Protein AF-W1YSU8-F1 (afdb_monomer_lite)

Secondary structure (DSSP, 8-state):
-HHHHHHHHHHHTT--GGGTHHHHHHHHH--HHHHHHHHHHHHHTTTTT-HHHHHHHHHHHHHHHHHHHHHHHTT-

Sequence (76 aa):
NSSWDLFTAWQQAGAPAKDNWAFLALSLFGDESTARYLTTQILAWPQ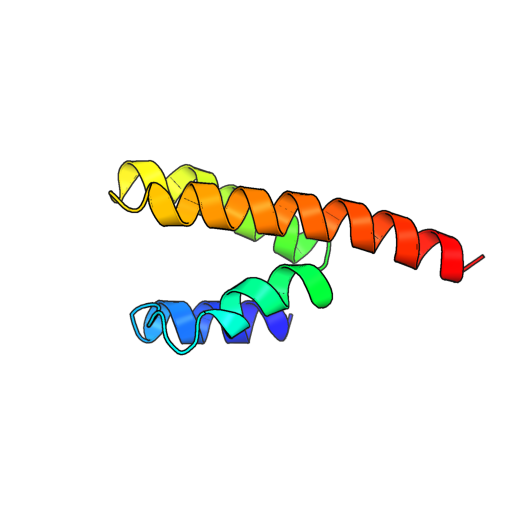EGKSARAVSGLNILTQMNNDMALIRLHHI

Radius of gyration: 12.62 Å; chains: 1; bounding box: 34×22×33 Å

Structure (mmCIF, N/CA/C/O backbone):
data_AF-W1YSU8-F1
#
_entry.id   AF-W1YSU8-F1
#
loop_
_atom_site.group_PDB
_atom_site.id
_atom_site.type_symbol
_atom_site.label_atom_id
_atom_site.label_alt_id
_atom_site.label_comp_id
_atom_site.label_asym_id
_atom_site.label_entity_id
_atom_site.label_seq_id
_atom_site.pdbx_PDB_ins_code
_atom_site.Cartn_x
_atom_site.Cartn_y
_atom_site.Cartn_z
_atom_site.occupancy
_atom_site.B_iso_or_equiv
_atom_site.auth_seq_id
_atom_site.auth_comp_id
_atom_site.auth_asym_id
_atom_site.auth_atom_id
_atom_site.pdbx_PDB_model_num
ATOM 1 N N . ASN A 1 1 ? -3.490 2.267 -14.927 1.00 65.62 1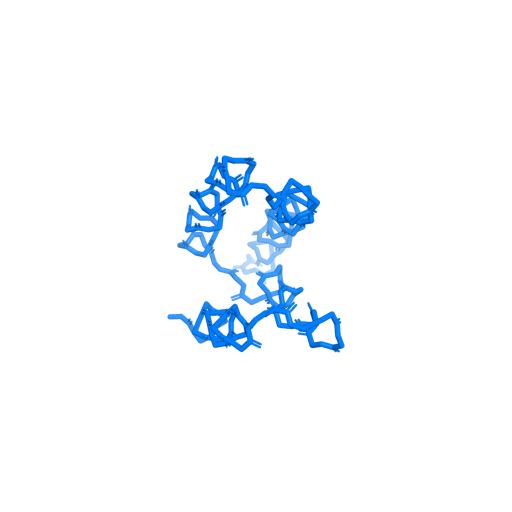 ASN A N 1
ATOM 2 C CA . ASN A 1 1 ? -2.696 1.039 -14.713 1.00 65.62 1 ASN A CA 1
ATOM 3 C C . ASN A 1 1 ? -3.609 0.096 -13.949 1.00 65.62 1 ASN A C 1
ATOM 5 O O . ASN A 1 1 ? -4.066 0.478 -12.880 1.00 65.62 1 ASN A O 1
ATOM 9 N N . SER A 1 2 ? -3.926 -1.075 -14.504 1.00 78.75 2 SER A N 1
ATOM 10 C CA . SER A 1 2 ? -4.983 -1.959 -13.993 1.00 78.75 2 SER A CA 1
ATOM 11 C C . SER A 1 2 ? -4.770 -2.420 -12.541 1.00 78.75 2 SER A C 1
ATOM 13 O O . SER A 1 2 ? -5.743 -2.675 -11.834 1.00 78.75 2 SER A O 1
ATOM 15 N N . SER A 1 3 ? -3.520 -2.494 -12.067 1.00 85.25 3 SER A N 1
ATOM 16 C CA . SER A 1 3 ? -3.196 -2.832 -10.670 1.00 85.25 3 SER A CA 1
ATOM 17 C C . SER A 1 3 ? -3.571 -1.711 -9.690 1.00 85.25 3 SER A C 1
ATOM 19 O O . SER A 1 3 ? -4.095 -1.976 -8.607 1.00 85.25 3 SER A O 1
ATOM 21 N N . TRP A 1 4 ? -3.388 -0.451 -10.092 1.00 89.19 4 TRP A N 1
ATOM 22 C CA . TRP A 1 4 ? -3.792 0.717 -9.309 1.00 89.19 4 TRP A CA 1
ATOM 23 C C . TRP A 1 4 ? -5.313 0.870 -9.231 1.00 89.19 4 TRP A C 1
ATOM 25 O O . TRP A 1 4 ? -5.849 1.222 -8.178 1.00 89.19 4 TRP A O 1
ATOM 35 N N . ASP A 1 5 ? -6.017 0.569 -10.323 1.00 90.94 5 ASP A N 1
ATOM 36 C CA . ASP A 1 5 ? -7.481 0.627 -10.366 1.00 90.94 5 ASP A CA 1
ATOM 37 C C . ASP A 1 5 ? -8.095 -0.422 -9.422 1.00 90.94 5 ASP A C 1
ATOM 39 O O . ASP A 1 5 ? -9.003 -0.113 -8.647 1.00 90.94 5 ASP A O 1
ATOM 43 N N . LEU A 1 6 ? -7.525 -1.633 -9.391 1.00 90.25 6 LEU A N 1
ATOM 44 C CA . LEU A 1 6 ? -7.884 -2.686 -8.437 1.00 90.25 6 LEU A CA 1
ATOM 45 C C . LEU A 1 6 ? -7.639 -2.261 -6.980 1.00 90.25 6 LEU A C 1
ATOM 47 O O . LEU A 1 6 ? -8.515 -2.423 -6.127 1.00 90.25 6 LEU A O 1
ATOM 51 N N . PHE A 1 7 ? -6.462 -1.709 -6.685 1.00 91.31 7 PHE A N 1
ATOM 52 C CA . PHE A 1 7 ? -6.142 -1.205 -5.350 1.00 91.31 7 PHE A CA 1
ATOM 53 C C . PHE A 1 7 ? -7.100 -0.091 -4.915 1.00 91.31 7 PHE A C 1
ATOM 55 O O . PHE A 1 7 ? -7.594 -0.101 -3.787 1.00 91.31 7 PHE A O 1
ATOM 62 N N . THR A 1 8 ? -7.411 0.835 -5.821 1.00 91.25 8 THR A N 1
ATOM 63 C CA . THR A 1 8 ? -8.344 1.935 -5.562 1.00 91.25 8 THR A CA 1
ATOM 64 C C . THR A 1 8 ? -9.750 1.404 -5.273 1.00 91.25 8 THR A C 1
ATOM 66 O O . THR A 1 8 ? -10.375 1.832 -4.303 1.00 91.25 8 THR A O 1
ATOM 69 N N . ALA A 1 9 ? -10.228 0.420 -6.042 1.00 92.38 9 ALA A N 1
ATOM 70 C CA . ALA A 1 9 ? -11.508 -0.241 -5.790 1.00 92.38 9 ALA A CA 1
ATOM 71 C C . ALA A 1 9 ? -11.533 -0.943 -4.419 1.00 92.38 9 ALA A C 1
ATOM 73 O O . ALA A 1 9 ? -12.501 -0.812 -3.667 1.00 92.38 9 ALA A O 1
ATOM 74 N N . TRP A 1 10 ? -10.444 -1.621 -4.043 1.00 92.69 10 TRP A N 1
ATOM 75 C CA . TRP A 1 10 ? -10.302 -2.226 -2.716 1.00 92.69 10 TRP A CA 1
ATOM 76 C C . TRP A 1 10 ? -10.325 -1.180 -1.593 1.00 92.69 10 TRP A C 1
ATOM 78 O O . TRP A 1 10 ? -11.010 -1.371 -0.586 1.00 92.69 10 TRP A O 1
ATOM 88 N N . GLN A 1 11 ? -9.641 -0.045 -1.765 1.00 90.38 11 GLN A N 1
ATOM 89 C CA . GLN A 1 11 ? -9.688 1.057 -0.802 1.00 90.38 11 GLN A CA 1
ATOM 90 C C . GLN A 1 11 ? -11.098 1.643 -0.658 1.00 90.38 11 GLN A C 1
ATOM 92 O O . GLN A 1 11 ? -11.541 1.874 0.468 1.00 90.38 11 GLN A O 1
ATOM 97 N N . GLN A 1 12 ? -11.805 1.852 -1.772 1.00 91.44 12 GLN A N 1
ATOM 98 C CA . GLN A 1 12 ? -13.180 2.362 -1.790 1.00 91.44 12 GLN A CA 1
ATOM 99 C C . GLN A 1 12 ? -14.170 1.392 -1.133 1.00 91.44 12 GLN A C 1
ATOM 101 O O . GLN A 1 12 ? -15.103 1.833 -0.466 1.00 91.44 12 GLN A O 1
ATOM 106 N N . ALA A 1 13 ? -13.923 0.083 -1.222 1.00 90.88 13 ALA A N 1
ATOM 107 C CA . ALA A 1 13 ? -14.672 -0.946 -0.499 1.00 90.88 13 ALA A CA 1
ATOM 108 C C . ALA A 1 13 ? -14.381 -0.981 1.020 1.00 90.88 13 ALA A C 1
ATOM 110 O O . ALA A 1 13 ? -14.849 -1.878 1.721 1.00 90.88 13 ALA A O 1
ATOM 111 N N . GLY A 1 14 ? -13.597 -0.032 1.544 1.00 87.88 14 GLY A N 1
ATOM 112 C CA . GLY A 1 14 ? -13.216 0.046 2.955 1.00 87.88 14 GLY A CA 1
ATOM 113 C C . GLY A 1 14 ? -11.922 -0.696 3.292 1.00 87.88 14 GLY A C 1
ATOM 114 O O . GLY A 1 14 ? -11.580 -0.816 4.468 1.00 87.88 14 GLY A O 1
ATOM 115 N N . ALA A 1 15 ? -11.180 -1.161 2.281 1.00 87.75 15 ALA A N 1
ATOM 116 C CA . ALA A 1 15 ? -9.962 -1.955 2.424 1.00 87.75 15 ALA A CA 1
ATOM 117 C C . ALA A 1 15 ? -10.144 -3.171 3.361 1.00 87.75 15 ALA A C 1
ATOM 119 O O . ALA A 1 15 ? -9.469 -3.280 4.394 1.00 87.75 15 ALA A O 1
ATOM 120 N N . PRO A 1 16 ? -11.077 -4.085 3.025 1.00 87.62 16 PRO A N 1
ATOM 121 C CA . PRO A 1 16 ? -11.350 -5.264 3.832 1.00 87.62 16 PRO A CA 1
ATOM 122 C C . PRO A 1 16 ? -10.129 -6.191 3.880 1.00 87.62 16 PRO A C 1
ATOM 124 O O . PRO A 1 16 ? -9.534 -6.515 2.85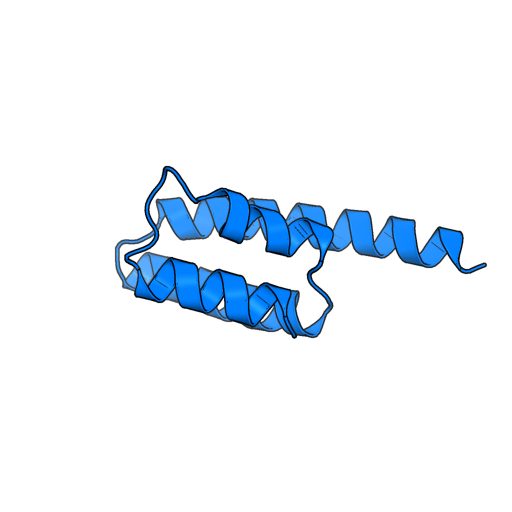1 1.00 87.62 16 PRO A O 1
ATOM 127 N N . ALA A 1 17 ? -9.784 -6.669 5.079 1.00 84.69 17 ALA A N 1
ATOM 128 C CA . ALA A 1 17 ? -8.596 -7.500 5.305 1.00 84.69 17 ALA A CA 1
ATOM 129 C C . ALA A 1 17 ? -8.615 -8.826 4.520 1.00 84.69 17 ALA A C 1
ATOM 131 O O . ALA A 1 17 ? -7.564 -9.300 4.096 1.00 84.69 17 ALA A O 1
ATOM 132 N N . LYS A 1 18 ? -9.806 -9.394 4.272 1.00 85.75 18 LYS A N 1
ATOM 133 C CA . LYS A 1 18 ? -9.984 -10.613 3.460 1.00 85.75 18 LYS A CA 1
ATOM 134 C C . LYS A 1 18 ? -9.509 -10.446 2.009 1.00 85.75 18 LYS A C 1
ATOM 136 O O . LYS A 1 18 ? -9.072 -11.415 1.402 1.00 85.75 18 LYS A O 1
ATOM 141 N N . ASP A 1 19 ? -9.543 -9.217 1.491 1.00 90.00 19 ASP A N 1
ATOM 142 C CA . ASP A 1 19 ? -9.163 -8.890 0.115 1.00 90.00 19 ASP A CA 1
ATOM 143 C C . ASP A 1 19 ? -7.832 -8.124 0.053 1.00 90.00 19 ASP A C 1
ATOM 145 O O . ASP A 1 19 ? -7.534 -7.447 -0.927 1.00 90.00 19 ASP A O 1
ATOM 149 N N . ASN A 1 20 ? -6.989 -8.239 1.090 1.00 87.12 20 ASN A N 1
ATOM 150 C CA . ASN A 1 20 ? -5.676 -7.582 1.136 1.00 87.12 20 ASN A CA 1
ATOM 151 C C . ASN A 1 20 ? -4.726 -8.044 0.009 1.00 87.12 20 ASN A C 1
ATOM 153 O O . ASN A 1 20 ? -3.705 -7.408 -0.248 1.00 87.12 20 ASN A O 1
ATOM 157 N N . TRP A 1 21 ? -5.073 -9.119 -0.708 1.00 89.94 21 TRP A N 1
ATOM 158 C CA . TRP A 1 21 ? -4.395 -9.534 -1.936 1.00 89.94 21 TRP A CA 1
ATOM 159 C C . TRP A 1 21 ? -4.389 -8.426 -3.003 1.00 89.94 21 TRP A C 1
ATOM 161 O O . TRP A 1 21 ? -3.422 -8.327 -3.750 1.00 89.94 21 TRP A O 1
ATOM 171 N N . ALA A 1 22 ? -5.401 -7.548 -3.037 1.00 91.00 22 ALA A N 1
ATOM 172 C CA . ALA A 1 22 ? -5.435 -6.398 -3.943 1.00 91.00 22 ALA A CA 1
ATOM 173 C C . ALA A 1 22 ? -4.313 -5.393 -3.641 1.00 91.00 22 ALA A C 1
ATOM 175 O O . ALA A 1 22 ? -3.796 -4.740 -4.544 1.00 91.00 22 ALA A O 1
ATOM 176 N N . PHE A 1 23 ? -3.900 -5.297 -2.375 1.00 89.44 23 PHE A N 1
ATOM 177 C CA . PHE A 1 23 ? -2.773 -4.465 -1.979 1.00 89.44 23 PHE A CA 1
ATOM 178 C C . PHE A 1 23 ? -1.438 -5.124 -2.347 1.00 89.44 23 PHE A C 1
ATOM 180 O O . PHE A 1 23 ? -0.558 -4.468 -2.897 1.00 89.44 23 PHE A O 1
ATOM 187 N N . LEU A 1 24 ? -1.315 -6.438 -2.129 1.00 89.56 24 LEU A N 1
ATOM 188 C CA . LEU A 1 24 ? -0.141 -7.222 -2.535 1.00 89.56 24 LEU A CA 1
ATOM 189 C C . LEU A 1 24 ? 0.044 -7.264 -4.058 1.00 89.56 24 LEU A C 1
ATOM 191 O O . LEU A 1 24 ? 1.171 -7.279 -4.532 1.00 89.56 24 LEU A O 1
ATOM 195 N N . ALA A 1 25 ? -1.036 -7.216 -4.839 1.00 89.88 25 ALA A N 1
ATOM 196 C CA . ALA A 1 25 ? -0.961 -7.170 -6.298 1.00 89.88 25 ALA A CA 1
ATOM 197 C C . ALA A 1 25 ? -0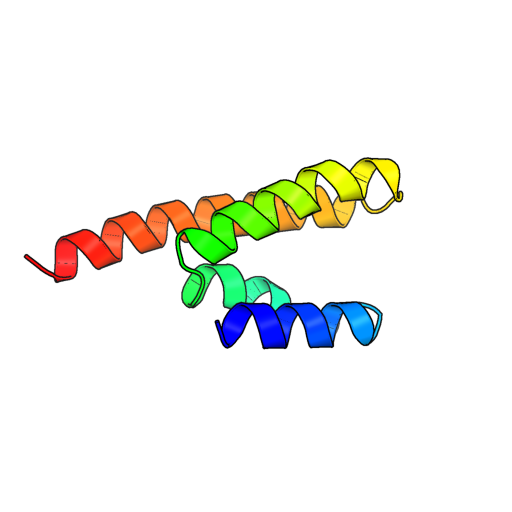.149 -5.967 -6.816 1.00 89.88 25 ALA A C 1
ATOM 199 O O . ALA A 1 25 ? 0.410 -6.036 -7.911 1.00 89.88 25 ALA A O 1
ATOM 200 N N . LEU A 1 26 ? -0.033 -4.890 -6.025 1.00 90.50 26 LEU A N 1
ATOM 201 C CA . LEU A 1 26 ? 0.822 -3.758 -6.368 1.00 90.50 26 LEU A CA 1
ATOM 202 C C . LEU A 1 26 ? 2.308 -4.133 -6.415 1.00 90.50 26 LEU A C 1
ATOM 204 O O . LEU A 1 26 ? 3.005 -3.584 -7.256 1.00 90.50 26 LEU A O 1
ATOM 208 N N . SER A 1 27 ? 2.817 -5.042 -5.573 1.00 89.12 27 SER A N 1
ATOM 209 C CA . SER A 1 27 ? 4.245 -5.403 -5.638 1.00 89.12 27 SER A CA 1
ATOM 210 C C . SER A 1 27 ? 4.586 -6.200 -6.896 1.00 89.12 27 SER A C 1
ATOM 212 O O . SER A 1 27 ? 5.669 -6.029 -7.439 1.00 89.12 27 SER A O 1
ATOM 214 N N . LEU A 1 28 ? 3.642 -7.009 -7.387 1.00 86.38 28 LEU A N 1
ATOM 215 C CA . LEU A 1 28 ? 3.835 -7.893 -8.541 1.00 86.38 28 LEU A CA 1
ATOM 216 C C . LEU A 1 28 ? 3.601 -7.202 -9.889 1.00 86.38 28 LEU A C 1
ATOM 218 O O . LEU A 1 28 ? 4.295 -7.485 -10.861 1.00 86.38 28 LEU A O 1
ATOM 222 N N . PHE A 1 29 ? 2.588 -6.336 -9.962 1.00 87.12 29 PHE A N 1
ATOM 223 C CA . PHE A 1 29 ? 2.125 -5.727 -11.217 1.00 87.12 29 PHE A CA 1
ATOM 224 C C . PHE A 1 29 ? 2.255 -4.202 -11.228 1.00 87.12 29 PHE A C 1
ATOM 226 O O . PHE A 1 29 ? 1.804 -3.538 -12.166 1.00 87.12 29 PHE A O 1
ATOM 233 N N . GLY A 1 30 ? 2.784 -3.624 -10.153 1.00 85.56 30 GLY A N 1
ATOM 234 C CA . GLY A 1 30 ? 3.067 -2.204 -10.078 1.00 85.56 30 GLY A CA 1
ATOM 235 C C . GLY A 1 30 ? 4.256 -1.830 -10.949 1.00 85.56 30 GLY A C 1
ATOM 236 O O . GLY A 1 30 ? 5.203 -2.589 -11.121 1.00 85.56 30 GLY A O 1
ATOM 237 N N . ASP A 1 31 ? 4.192 -0.625 -11.490 1.00 84.94 31 ASP A N 1
ATOM 238 C CA . ASP A 1 31 ? 5.276 0.017 -12.222 1.00 84.94 31 ASP A CA 1
ATOM 239 C C . ASP A 1 31 ? 5.805 1.234 -11.444 1.00 84.94 31 ASP A C 1
ATOM 241 O O . ASP A 1 31 ? 5.355 1.550 -10.340 1.00 84.94 31 ASP A O 1
ATOM 245 N N . GLU A 1 32 ? 6.742 1.973 -12.036 1.00 84.62 32 GLU A N 1
ATOM 246 C CA . GLU A 1 32 ? 7.304 3.182 -11.423 1.00 84.62 32 GLU A CA 1
ATOM 247 C C . GLU A 1 32 ? 6.228 4.237 -11.091 1.00 84.62 32 GLU A C 1
ATOM 249 O O . GLU A 1 32 ? 6.305 4.915 -10.062 1.00 84.62 32 GLU A O 1
ATOM 254 N N . SER A 1 33 ? 5.175 4.339 -11.912 1.00 87.56 33 SER A N 1
ATOM 255 C CA . SER A 1 33 ? 4.048 5.240 -11.642 1.00 87.56 33 SER A CA 1
ATOM 256 C C . SER A 1 33 ? 3.272 4.810 -10.392 1.00 87.56 33 SER A C 1
ATOM 258 O O . SER A 1 33 ? 2.955 5.637 -9.534 1.00 87.56 33 SER A O 1
ATOM 260 N N . THR A 1 34 ? 3.071 3.502 -10.228 1.00 89.94 34 THR A N 1
ATOM 261 C CA . THR A 1 34 ? 2.428 2.879 -9.067 1.00 89.94 34 THR A CA 1
ATOM 262 C C . THR A 1 34 ? 3.251 3.091 -7.802 1.00 89.94 34 THR A C 1
ATOM 264 O O . THR A 1 34 ? 2.697 3.489 -6.777 1.00 89.94 34 THR A O 1
ATOM 267 N N . ALA A 1 35 ? 4.574 2.906 -7.871 1.00 88.44 35 ALA A N 1
ATOM 268 C CA . ALA A 1 35 ? 5.484 3.177 -6.757 1.00 88.44 35 ALA A CA 1
ATOM 269 C C . ALA A 1 35 ? 5.393 4.641 -6.300 1.00 88.44 35 ALA A C 1
ATOM 271 O O . ALA A 1 35 ? 5.306 4.927 -5.100 1.00 88.44 35 ALA A O 1
ATOM 272 N N . ARG A 1 36 ? 5.349 5.580 -7.254 1.00 88.44 36 ARG A N 1
ATOM 273 C CA . ARG A 1 36 ? 5.225 7.012 -6.960 1.00 88.44 36 ARG A CA 1
ATOM 274 C C . ARG A 1 36 ? 3.898 7.340 -6.278 1.00 88.44 36 ARG A C 1
ATOM 276 O O . ARG A 1 36 ? 3.904 8.031 -5.259 1.00 88.44 36 ARG A O 1
ATOM 283 N N . TYR A 1 37 ? 2.780 6.824 -6.786 1.00 90.75 37 TYR A N 1
ATOM 284 C CA . TYR A 1 37 ? 1.469 7.051 -6.172 1.00 90.75 37 TYR A CA 1
ATOM 285 C C . TYR A 1 37 ? 1.353 6.408 -4.788 1.00 90.75 37 TYR A C 1
ATOM 287 O O . TYR A 1 37 ? 0.862 7.042 -3.850 1.00 90.75 37 TYR A O 1
ATOM 295 N N . LEU A 1 38 ? 1.857 5.182 -4.632 1.00 91.25 38 LEU A N 1
ATOM 296 C CA . LEU A 1 38 ? 1.875 4.485 -3.351 1.00 91.25 38 LEU A CA 1
ATOM 297 C C . LEU A 1 38 ? 2.722 5.236 -2.313 1.00 91.25 38 LEU A C 1
ATOM 299 O O . LEU A 1 38 ? 2.302 5.362 -1.166 1.00 91.25 38 LEU A O 1
ATOM 303 N N . THR A 1 39 ? 3.858 5.812 -2.717 1.00 91.12 39 THR A N 1
ATOM 304 C CA . THR A 1 39 ? 4.688 6.663 -1.846 1.00 91.12 39 THR A CA 1
ATOM 305 C C . THR A 1 39 ? 3.891 7.845 -1.294 1.00 91.12 39 THR A C 1
ATOM 307 O O . THR A 1 39 ? 3.921 8.102 -0.091 1.00 91.12 39 THR A O 1
ATOM 310 N N . THR A 1 40 ? 3.126 8.542 -2.140 1.00 92.44 40 THR A N 1
ATOM 311 C CA . THR A 1 40 ? 2.270 9.652 -1.693 1.00 92.44 40 THR A CA 1
ATOM 312 C C . THR A 1 40 ? 1.213 9.189 -0.685 1.00 92.44 40 THR A C 1
ATOM 314 O O . THR A 1 40 ? 1.005 9.854 0.328 1.00 92.44 40 THR A O 1
ATOM 317 N N . GLN A 1 41 ? 0.587 8.030 -0.911 1.00 92.31 41 GLN A N 1
ATOM 318 C CA . GLN A 1 41 ? -0.406 7.462 0.013 1.00 92.31 41 GLN A CA 1
ATOM 319 C C . GLN A 1 41 ? 0.202 7.072 1.369 1.00 92.31 41 GLN A C 1
ATOM 321 O O . GLN A 1 41 ? -0.371 7.374 2.416 1.00 92.31 41 GLN A O 1
ATOM 326 N N . ILE A 1 42 ? 1.386 6.451 1.365 1.00 92.31 42 ILE A N 1
ATOM 327 C CA . ILE A 1 42 ? 2.119 6.067 2.581 1.00 92.31 42 ILE A CA 1
ATOM 328 C C . ILE A 1 42 ? 2.420 7.283 3.459 1.00 92.31 42 ILE A C 1
ATOM 330 O O . ILE A 1 42 ? 2.342 7.174 4.680 1.00 92.31 42 ILE A O 1
ATOM 334 N N . LEU A 1 43 ? 2.744 8.430 2.858 1.00 92.38 43 LEU A N 1
ATOM 335 C CA . LEU A 1 43 ? 3.017 9.665 3.596 1.00 92.38 43 LEU A CA 1
ATOM 336 C C . LEU A 1 43 ? 1.747 10.283 4.208 1.00 92.38 43 LEU A C 1
ATOM 338 O O . LEU A 1 43 ? 1.828 10.894 5.272 1.00 92.38 43 LEU A O 1
ATOM 342 N N . ALA A 1 44 ? 0.581 10.096 3.581 1.00 93.19 44 ALA A N 1
ATOM 343 C CA . ALA A 1 44 ? -0.699 10.613 4.071 1.00 93.19 44 ALA A CA 1
ATOM 344 C C . ALA A 1 44 ? -1.323 9.742 5.183 1.00 93.19 44 ALA A C 1
ATOM 346 O O . ALA A 1 44 ? -1.872 10.254 6.158 1.00 93.19 44 ALA 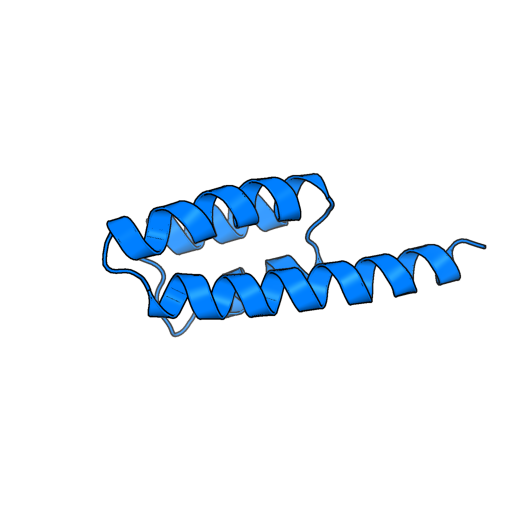A O 1
ATOM 347 N N . TRP A 1 45 ? -1.211 8.414 5.095 1.00 91.25 45 TRP A N 1
ATOM 348 C CA . TRP A 1 45 ? -1.891 7.487 6.010 1.00 91.25 45 TRP A CA 1
ATOM 349 C C . TRP A 1 45 ? -1.603 7.653 7.510 1.00 91.25 45 TRP A C 1
ATOM 351 O O . TRP A 1 45 ? -2.545 7.483 8.287 1.00 91.25 45 TRP A O 1
ATOM 361 N N . PRO A 1 46 ? -0.383 7.984 7.972 1.00 89.19 46 PRO A N 1
ATOM 362 C CA . PRO A 1 46 ? -0.143 8.270 9.383 1.00 89.19 46 PRO A CA 1
ATOM 363 C C . PRO A 1 46 ? -0.984 9.448 9.890 1.00 89.19 46 PRO A C 1
ATOM 365 O O . PRO A 1 46 ? -1.487 9.396 11.010 1.00 89.19 46 PRO A O 1
ATOM 368 N N . GLN A 1 47 ? -1.197 10.472 9.053 1.00 92.06 47 GLN A N 1
ATOM 369 C CA . GLN A 1 47 ? -2.027 11.636 9.387 1.00 92.06 47 GLN A CA 1
ATOM 370 C C . GLN A 1 47 ? -3.521 11.284 9.451 1.00 92.06 47 GLN A C 1
ATOM 372 O O . GLN A 1 47 ? -4.277 11.911 10.184 1.00 92.06 47 GLN A O 1
ATOM 377 N N . GLU A 1 48 ? -3.940 10.237 8.738 1.00 89.50 48 GLU A N 1
ATOM 378 C CA . GLU A 1 48 ? -5.312 9.714 8.736 1.00 89.50 48 GLU A CA 1
ATOM 379 C C . GLU A 1 48 ? -5.562 8.628 9.805 1.00 89.50 48 GLU A C 1
ATOM 381 O O . GLU A 1 48 ? -6.605 7.973 9.790 1.00 89.50 48 GLU A O 1
ATOM 386 N N . GLY A 1 49 ? -4.601 8.367 10.701 1.00 90.00 49 GLY A N 1
ATOM 387 C CA . GLY A 1 49 ? -4.702 7.307 11.715 1.00 90.00 49 GLY A CA 1
ATOM 388 C C . GLY A 1 49 ? -4.527 5.882 11.166 1.00 90.00 49 GLY A C 1
ATOM 389 O O . GLY A 1 49 ? -4.823 4.904 11.850 1.00 90.00 49 GLY A O 1
ATOM 390 N N . LYS A 1 50 ? -4.025 5.734 9.934 1.00 88.62 50 LYS A N 1
ATOM 391 C CA . LYS A 1 50 ? -3.824 4.456 9.229 1.00 88.62 50 LYS A CA 1
ATOM 392 C C . LYS A 1 50 ? -2.357 4.001 9.259 1.00 88.62 50 LYS A C 1
ATOM 394 O O . LYS A 1 50 ? -1.865 3.424 8.291 1.00 88.62 50 LYS A O 1
ATOM 399 N N . SER A 1 51 ? -1.639 4.216 10.362 1.00 88.75 51 SER A N 1
ATOM 400 C CA . SER A 1 51 ? -0.193 3.933 10.466 1.00 88.75 51 SER A CA 1
ATOM 401 C C . SER A 1 51 ? 0.187 2.483 10.134 1.00 88.75 51 SER A C 1
ATOM 403 O O . SER A 1 51 ? 1.179 2.249 9.449 1.00 88.75 51 SER A O 1
ATOM 405 N N . ALA A 1 52 ? -0.631 1.498 10.521 1.00 88.25 52 ALA A N 1
ATOM 406 C CA . ALA A 1 52 ? -0.406 0.093 10.156 1.00 88.25 52 ALA A CA 1
ATOM 407 C C . ALA A 1 52 ? -0.437 -0.140 8.629 1.00 88.25 52 ALA A C 1
ATOM 409 O O . ALA A 1 52 ? 0.304 -0.971 8.093 1.00 88.25 52 ALA A O 1
ATOM 410 N N . ARG A 1 53 ? -1.259 0.634 7.907 1.00 88.25 53 ARG A N 1
ATOM 411 C CA . ARG A 1 53 ? -1.326 0.599 6.442 1.00 88.25 53 ARG A CA 1
ATOM 412 C C . ARG A 1 53 ? -0.091 1.236 5.809 1.00 88.25 53 ARG A C 1
ATOM 414 O O . ARG A 1 53 ? 0.403 0.700 4.825 1.00 88.25 53 ARG A O 1
ATOM 421 N N . ALA A 1 54 ? 0.447 2.303 6.401 1.00 90.94 54 ALA A N 1
ATOM 422 C CA . ALA A 1 54 ? 1.711 2.909 5.968 1.00 90.94 54 ALA A CA 1
ATOM 423 C C . ALA A 1 54 ? 2.884 1.930 6.055 1.00 90.94 54 ALA A C 1
ATOM 425 O O . ALA A 1 54 ? 3.615 1.775 5.080 1.00 90.94 54 ALA A O 1
ATOM 426 N N . VAL A 1 55 ? 3.005 1.193 7.162 1.00 91.06 55 VAL A N 1
ATOM 427 C CA . VAL A 1 55 ? 4.036 0.150 7.310 1.00 91.06 55 VAL A CA 1
ATOM 428 C C . VAL A 1 55 ? 3.868 -0.953 6.260 1.00 91.06 55 VAL A C 1
ATOM 430 O O . VAL A 1 55 ? 4.835 -1.351 5.613 1.00 91.06 55 VAL A O 1
ATOM 433 N N . SER A 1 56 ? 2.633 -1.407 6.038 1.00 90.50 56 SER A N 1
ATOM 434 C CA . SER A 1 56 ? 2.338 -2.426 5.021 1.00 90.50 56 SER A CA 1
ATOM 435 C C . SER A 1 56 ? 2.659 -1.937 3.600 1.00 90.50 56 SER A C 1
ATOM 437 O O . SER A 1 56 ? 3.233 -2.679 2.808 1.00 90.50 56 SER A O 1
ATOM 439 N N . GLY A 1 57 ? 2.352 -0.673 3.292 1.00 90.75 57 GLY A N 1
ATOM 440 C CA . GLY A 1 57 ? 2.675 -0.050 2.009 1.00 90.75 57 GLY A CA 1
ATOM 441 C C . GLY A 1 57 ? 4.174 0.099 1.775 1.00 90.75 57 GLY A C 1
ATOM 442 O O . GLY A 1 57 ? 4.631 -0.155 0.665 1.00 90.75 57 GLY A O 1
ATOM 443 N N . LEU A 1 58 ? 4.947 0.446 2.810 1.00 91.56 58 LEU A N 1
ATOM 444 C CA . LEU A 1 58 ? 6.410 0.497 2.721 1.00 91.56 58 LEU A CA 1
ATOM 445 C C . LEU A 1 58 ? 6.988 -0.868 2.335 1.00 91.56 58 LEU A C 1
ATOM 447 O O . LEU A 1 58 ? 7.824 -0.936 1.441 1.00 91.56 58 LEU A O 1
ATOM 451 N N . ASN A 1 59 ? 6.494 -1.951 2.943 1.00 90.81 59 ASN A N 1
ATOM 452 C CA . ASN A 1 59 ? 6.932 -3.307 2.609 1.00 90.81 59 ASN A CA 1
ATOM 453 C C . ASN A 1 59 ? 6.640 -3.669 1.138 1.00 90.81 59 ASN A C 1
ATOM 455 O O . ASN A 1 59 ? 7.504 -4.207 0.448 1.00 90.81 59 ASN A O 1
ATOM 459 N N . ILE A 1 60 ? 5.449 -3.327 0.634 1.00 90.81 60 ILE A N 1
ATOM 460 C CA . ILE A 1 60 ? 5.080 -3.543 -0.777 1.00 90.81 60 ILE A CA 1
ATOM 461 C C . ILE A 1 60 ? 5.986 -2.724 -1.704 1.00 90.81 60 ILE A C 1
ATOM 463 O O . ILE A 1 60 ? 6.463 -3.246 -2.709 1.00 90.81 60 ILE A O 1
ATOM 467 N N . LEU A 1 61 ? 6.277 -1.470 -1.354 1.00 89.38 61 LEU A N 1
ATOM 468 C CA . LEU A 1 61 ? 7.157 -0.613 -2.145 1.00 89.38 61 LEU A CA 1
ATOM 469 C C . LEU A 1 61 ? 8.593 -1.161 -2.212 1.00 89.38 61 LEU A C 1
ATOM 471 O O . LEU A 1 61 ? 9.214 -1.141 -3.273 1.00 89.38 61 LEU A O 1
ATOM 475 N N . THR A 1 62 ? 9.110 -1.702 -1.105 1.00 87.81 62 THR A N 1
ATOM 476 C CA . THR A 1 62 ? 10.419 -2.372 -1.078 1.00 87.81 62 THR A CA 1
ATOM 477 C C . THR A 1 62 ? 10.445 -3.627 -1.955 1.00 87.81 62 THR A C 1
ATOM 479 O O . THR A 1 62 ? 11.430 -3.848 -2.657 1.00 87.81 62 THR A O 1
ATOM 482 N N . GLN A 1 63 ? 9.372 -4.424 -1.959 1.00 87.56 63 GLN A N 1
ATOM 483 C CA . GLN A 1 63 ? 9.260 -5.607 -2.824 1.00 87.56 63 GLN A CA 1
ATOM 484 C C . GLN A 1 63 ? 9.230 -5.219 -4.307 1.00 87.56 63 GLN A C 1
ATOM 486 O O . GLN A 1 63 ? 10.030 -5.731 -5.084 1.00 87.56 63 GLN A O 1
ATOM 491 N N . MET A 1 64 ? 8.416 -4.223 -4.669 1.00 85.50 64 MET A N 1
ATOM 492 C CA . MET A 1 64 ? 8.297 -3.732 -6.046 1.00 85.50 64 MET A CA 1
ATOM 493 C C . MET A 1 64 ? 9.648 -3.273 -6.620 1.00 85.50 64 MET A C 1
ATOM 495 O O . MET A 1 64 ? 9.972 -3.584 -7.761 1.00 85.50 64 MET A O 1
ATOM 499 N N . ASN A 1 65 ? 10.473 -2.568 -5.835 1.00 72.06 65 ASN A N 1
ATOM 500 C CA . ASN A 1 65 ? 11.789 -2.105 -6.294 1.00 72.06 65 ASN A CA 1
ATOM 501 C C . ASN A 1 65 ? 12.790 -3.252 -6.525 1.00 72.06 65 ASN A C 1
ATOM 503 O O . ASN A 1 65 ? 13.630 -3.146 -7.421 1.00 72.06 65 ASN A O 1
ATOM 507 N N . ASN A 1 66 ? 12.702 -4.334 -5.746 1.00 71.25 66 ASN A N 1
ATOM 508 C CA . ASN A 1 66 ? 13.520 -5.532 -5.955 1.00 71.25 66 ASN A CA 1
ATOM 509 C C . ASN A 1 66 ? 13.055 -6.315 -7.188 1.00 71.25 66 ASN A C 1
ATOM 511 O O . ASN A 1 66 ? 13.873 -6.680 -8.031 1.00 71.25 66 ASN A O 1
ATOM 515 N N . ASP A 1 67 ? 11.748 -6.510 -7.343 1.00 67.19 67 ASP A N 1
ATOM 516 C CA . ASP A 1 67 ? 11.195 -7.243 -8.483 1.00 67.19 67 ASP A CA 1
ATOM 517 C C . ASP A 1 67 ? 11.410 -6.478 -9.799 1.00 67.19 67 ASP A C 1
ATOM 519 O O . ASP A 1 67 ? 11.827 -7.059 -10.800 1.00 67.19 67 ASP A O 1
ATOM 523 N N . MET A 1 68 ? 11.275 -5.148 -9.792 1.00 66.31 68 MET A N 1
ATOM 524 C CA . MET A 1 68 ? 11.615 -4.291 -10.937 1.00 66.31 68 MET A CA 1
ATOM 525 C C . MET A 1 68 ? 13.117 -4.273 -1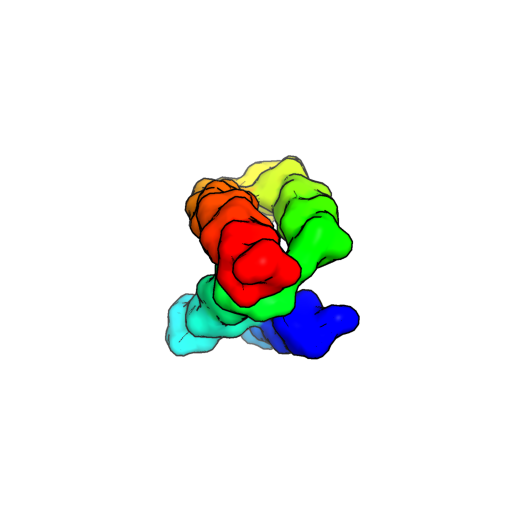1.263 1.00 66.31 68 MET A C 1
ATOM 527 O O . MET A 1 68 ? 13.496 -3.913 -12.384 1.00 66.31 68 MET A O 1
ATOM 531 N N . ALA A 1 69 ? 13.991 -4.625 -10.316 1.00 62.47 69 ALA A N 1
ATOM 532 C CA . ALA A 1 69 ? 15.409 -4.844 -10.596 1.00 62.47 69 ALA A CA 1
ATOM 533 C C . ALA A 1 69 ? 15.634 -6.202 -11.288 1.00 62.47 69 ALA A C 1
ATOM 535 O O . ALA A 1 69 ? 16.401 -6.274 -12.247 1.00 62.47 69 ALA A O 1
ATOM 536 N N . LEU A 1 70 ? 14.916 -7.251 -10.870 1.00 59.34 70 LEU A N 1
ATOM 537 C CA . LEU A 1 70 ? 14.986 -8.585 -11.479 1.00 59.34 70 LEU A CA 1
ATOM 538 C C . LEU A 1 70 ? 14.375 -8.628 -12.889 1.00 59.34 70 LEU A C 1
ATOM 540 O O . LEU A 1 70 ? 14.980 -9.185 -13.803 1.00 59.34 70 LEU A O 1
ATOM 544 N N . ILE A 1 71 ? 13.223 -7.988 -13.103 1.00 60.75 71 ILE A N 1
ATOM 545 C CA . ILE A 1 71 ? 12.552 -7.938 -14.415 1.00 60.75 71 ILE A CA 1
ATOM 546 C C . ILE A 1 71 ? 13.414 -7.202 -15.453 1.00 60.75 71 ILE A C 1
ATOM 548 O O . ILE A 1 71 ? 13.441 -7.593 -16.619 1.00 60.75 71 ILE A O 1
ATOM 552 N N . ARG A 1 72 ? 14.188 -6.188 -15.038 1.00 58.53 72 ARG A N 1
ATOM 553 C CA . ARG A 1 72 ? 15.135 -5.489 -15.924 1.00 58.53 72 ARG A CA 1
ATOM 554 C C . ARG A 1 72 ? 16.301 -6.365 -16.385 1.00 58.53 72 ARG A C 1
ATOM 556 O O . ARG A 1 72 ? 16.778 -6.164 -17.495 1.00 58.53 72 ARG A O 1
ATOM 563 N N . LEU A 1 73 ? 16.735 -7.334 -15.579 1.00 59.75 73 LEU A N 1
ATOM 564 C CA . LEU A 1 73 ? 17.796 -8.273 -15.960 1.00 59.75 73 LEU A CA 1
ATOM 565 C C . LEU A 1 73 ? 17.313 -9.331 -16.956 1.00 59.75 73 LEU A C 1
ATOM 567 O O . LEU A 1 73 ? 18.101 -9.808 -17.762 1.00 59.75 73 LEU A O 1
ATOM 571 N N . HIS A 1 74 ? 16.027 -9.682 -16.926 1.00 55.44 74 HIS A N 1
ATOM 572 C CA . HIS A 1 74 ? 15.453 -10.699 -17.812 1.00 55.44 74 HIS A CA 1
ATOM 573 C C . HIS A 1 74 ? 15.110 -10.171 -19.218 1.00 55.44 74 HIS A C 1
ATOM 575 O O . HIS A 1 74 ? 14.677 -10.931 -20.079 1.00 55.44 74 HIS A O 1
ATOM 581 N N . HIS A 1 75 ? 15.302 -8.869 -19.442 1.00 52.56 75 HIS A N 1
ATOM 582 C CA . HIS A 1 75 ? 15.138 -8.194 -20.730 1.00 52.56 75 HIS A CA 1
ATOM 583 C C . HIS A 1 75 ? 16.476 -7.905 -21.447 1.00 52.56 75 HIS A C 1
ATOM 585 O O . HIS A 1 75 ? 16.468 -7.167 -22.434 1.00 52.56 75 HIS A O 1
ATOM 591 N N . ILE A 1 76 ? 17.600 -8.462 -20.965 1.00 49.34 76 ILE A N 1
ATOM 592 C CA . ILE A 1 76 ? 18.938 -8.366 -21.585 1.00 49.34 76 ILE A CA 1
ATOM 593 C C . ILE A 1 76 ? 19.259 -9.651 -22.350 1.00 49.34 76 ILE A C 1
ATOM 595 O O . ILE A 1 76 ? 19.013 -10.740 -21.786 1.00 49.34 76 ILE A O 1
#

pLDDT: mean 84.56, std 11.03, range [49.34, 93.19]

Organism: NCBI:txid408170

Foldseek 3Di:
DVLVVLLVVCVVVVVDPVVCVSVLSCLVPNDPVSLVVLVVVLVCCVVVVNPVVSVVSVVSSVSNVVVVVVVVVVVD